Protein AF-A0A3A8HIN9-F1 (afdb_monomer)

Mean predicted aligned error: 5.78 Å

Solvent-accessible surface area (backbone atoms only — not comparable to full-atom values): 6034 Å² total; per-residue (Å²): 115,66,52,61,53,30,44,53,52,14,54,53,29,42,75,70,68,38,18,57,62,12,18,54,28,25,47,60,22,34,70,76,38,74,80,47,34,67,54,30,36,51,22,12,55,19,20,45,74,50,68,40,53,71,60,11,37,54,29,18,48,58,16,16,54,47,25,48,74,73,63,40,45,73,59,15,48,51,30,38,48,58,33,40,76,75,41,76,79,47,59,72,47,56,54,50,45,51,52,48,49,53,64,69,67,49,72,99,75,78,86,76,70,83,86,127

pLDDT: mean 91.55, std 13.86, range [44.75, 98.56]

Sequence (116 aa):
MESRALKDKATEAFGKGRFAKAAELYEDYCQAEPKDHQSRLRMGDAWSKAGQRDRAVSAYQSAAEGFAKEGFLPRAIAASKLILELDPSHQGVQQMLADLYARRGTPATTKAKPKD

Nearest PDB structures (foldseek):
  1na0-assembly1_A  TM=5.776E-01  e=8.411E-07  unidentified
  6v8e-assembly2_F  TM=5.888E-01  e=2.176E-06  synthetic construct
  5hrz-assembly1_A  TM=5.668E-01  e=1.006E-05  synthetic construct
  2kcl-assembly1_A  TM=8.284E-01  e=1.551E-02  Salinibacter ruber DSM 13855
  2kat-assembly1_A  TM=6.813E-01  e=2.174E-01  Bordetella parapertussis

Radius of gyration: 16.55 Å; Cα contacts (8 Å, |Δi|>4): 139; chains: 1; bounding box: 37×40×52 Å

Foldseek 3Di:
DVLVVLQVVLVVCVVVLVLVSSLVSLVVSCVVVVLPLVSLQSSLVSCVSVVNLVSSLVSLCSSLVSCVVVVVLVSSLVSLVSNCVSPVPPPVSVVVNVVSVVVVPDDPPPPPDPDD

Structure (mmCIF, N/CA/C/O backbone):
data_AF-A0A3A8HIN9-F1
#
_entry.id   AF-A0A3A8HIN9-F1
#
loop_
_atom_site.group_PDB
_atom_site.id
_atom_site.type_symbol
_atom_site.label_atom_id
_atom_site.label_alt_id
_atom_site.label_comp_id
_atom_site.label_asym_id
_atom_site.label_entity_id
_atom_site.label_seq_id
_atom_site.pdbx_PDB_ins_code
_atom_site.Cartn_x
_atom_site.Cartn_y
_atom_site.Cartn_z
_atom_site.occupancy
_atom_site.B_iso_or_equiv
_atom_site.auth_seq_id
_atom_site.auth_comp_id
_atom_site.auth_asym_id
_atom_site.auth_atom_id
_atom_site.pdbx_PDB_model_num
ATOM 1 N N . MET A 1 1 ? 0.671 22.437 -3.648 1.00 63.62 1 MET A N 1
ATOM 2 C CA . MET A 1 1 ? 0.573 22.527 -2.168 1.00 63.62 1 MET A CA 1
ATOM 3 C C . MET A 1 1 ? -0.503 21.607 -1.603 1.00 63.62 1 MET A C 1
ATOM 5 O O . MET A 1 1 ? -0.313 21.081 -0.515 1.00 63.62 1 MET A O 1
ATOM 9 N N . GLU A 1 2 ? -1.585 21.363 -2.340 1.00 83.06 2 GLU A N 1
ATOM 10 C CA . GLU A 1 2 ? -2.732 20.580 -1.868 1.00 83.06 2 GLU A CA 1
ATOM 11 C C . GLU A 1 2 ? -2.433 19.085 -1.650 1.00 83.06 2 GLU A C 1
ATOM 13 O O . GLU A 1 2 ? -2.745 18.556 -0.586 1.00 83.06 2 GLU A O 1
ATOM 18 N N . SER A 1 3 ? -1.708 18.433 -2.569 1.00 88.12 3 SER A N 1
ATOM 19 C CA . SER A 1 3 ? -1.310 17.022 -2.424 1.00 88.12 3 SER A CA 1
ATOM 20 C C . SER A 1 3 ? -0.437 16.786 -1.184 1.00 88.12 3 SER A C 1
ATOM 22 O O . SER A 1 3 ? -0.676 15.870 -0.399 1.00 88.12 3 SER A O 1
ATOM 24 N N . ARG A 1 4 ? 0.530 17.669 -0.914 1.00 89.81 4 ARG A N 1
ATOM 25 C CA . ARG A 1 4 ? 1.368 17.572 0.294 1.00 89.81 4 ARG A CA 1
ATOM 26 C C . ARG A 1 4 ? 0.539 17.626 1.583 1.00 89.81 4 ARG A C 1
ATOM 28 O O . ARG A 1 4 ? 0.739 16.793 2.460 1.00 89.81 4 ARG A O 1
ATOM 35 N N . ALA A 1 5 ? -0.438 18.531 1.658 1.00 95.12 5 ALA A N 1
ATOM 36 C CA . ALA A 1 5 ? -1.326 18.629 2.815 1.00 95.12 5 ALA A CA 1
ATOM 37 C C . ALA A 1 5 ? -2.195 17.369 3.004 1.00 95.12 5 ALA A C 1
ATOM 39 O O . ALA A 1 5 ? -2.439 16.968 4.142 1.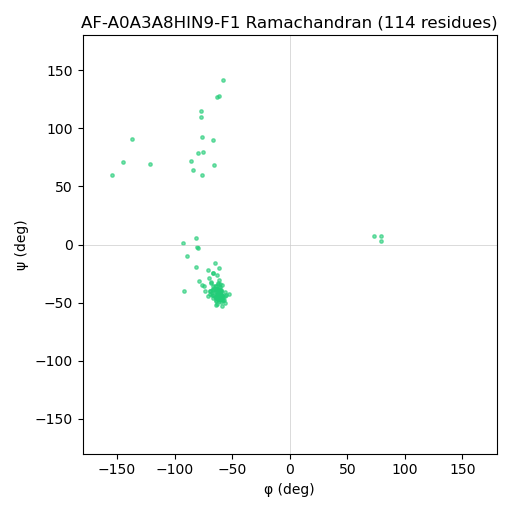00 95.12 5 ALA A O 1
ATOM 40 N N . LEU A 1 6 ? -2.640 16.725 1.916 1.00 95.50 6 LEU A N 1
ATOM 41 C CA . LEU A 1 6 ? -3.362 15.447 1.983 1.00 95.50 6 LEU A CA 1
ATOM 42 C C . LEU A 1 6 ? -2.488 14.342 2.586 1.00 95.50 6 LEU A C 1
ATOM 44 O O . LEU A 1 6 ? -2.922 13.655 3.510 1.00 95.50 6 LEU A O 1
ATOM 48 N N . LYS A 1 7 ? -1.233 14.230 2.139 1.00 95.94 7 LYS A N 1
ATOM 49 C CA . LYS A 1 7 ? -0.270 13.247 2.658 1.00 95.94 7 LYS A CA 1
ATOM 50 C C . LYS A 1 7 ? 0.044 13.449 4.141 1.00 95.94 7 LYS A C 1
ATOM 52 O O . LYS A 1 7 ? 0.096 12.475 4.898 1.00 95.94 7 LYS A O 1
ATOM 57 N N . ASP A 1 8 ? 0.229 14.695 4.568 1.00 96.94 8 ASP A N 1
ATOM 58 C CA . ASP A 1 8 ? 0.497 15.018 5.972 1.00 96.94 8 ASP A CA 1
ATOM 59 C C . ASP A 1 8 ? -0.715 14.663 6.852 1.00 96.94 8 ASP A C 1
ATOM 61 O O . ASP A 1 8 ? -0.569 13.977 7.867 1.00 96.94 8 ASP A O 1
ATOM 65 N N . LYS A 1 9 ? -1.934 15.018 6.416 1.00 97.62 9 LYS A N 1
ATOM 66 C CA . LYS A 1 9 ? -3.181 14.635 7.103 1.00 97.62 9 LYS A CA 1
ATOM 67 C C . LYS A 1 9 ? -3.381 13.119 7.144 1.00 97.62 9 LYS A C 1
ATOM 69 O O . LYS A 1 9 ? -3.823 12.604 8.170 1.00 97.62 9 LYS A O 1
ATOM 74 N N . ALA A 1 10 ? -3.057 12.406 6.064 1.00 97.56 10 ALA A N 1
ATOM 75 C CA . ALA A 1 10 ? -3.144 10.948 6.008 1.00 97.56 10 ALA A CA 1
ATOM 76 C C . ALA A 1 10 ? -2.217 10.307 7.048 1.00 97.56 10 ALA A C 1
ATOM 78 O O . ALA A 1 10 ? -2.638 9.456 7.832 1.00 97.56 10 ALA A O 1
ATOM 79 N N . THR A 1 11 ? -0.974 10.789 7.114 1.00 97.50 11 THR A N 1
ATOM 80 C CA . THR A 1 11 ? 0.039 10.317 8.065 1.00 97.50 11 THR A CA 1
ATOM 81 C C . THR A 1 11 ? -0.382 10.602 9.510 1.00 97.50 11 THR A C 1
ATOM 83 O O . THR A 1 11 ? -0.284 9.730 10.373 1.00 97.50 11 THR A O 1
ATOM 86 N N . GLU A 1 12 ? -0.928 11.791 9.777 1.00 98.19 12 GLU A N 1
ATOM 87 C CA . GLU A 1 12 ? -1.454 12.144 11.098 1.00 98.19 12 GLU A CA 1
ATOM 88 C C . GLU A 1 12 ? -2.652 11.265 11.495 1.00 98.19 12 GLU A C 1
ATOM 90 O O . GLU A 1 12 ? -2.724 10.758 12.618 1.00 98.19 12 GLU A O 1
ATOM 95 N N . ALA A 1 13 ? -3.603 11.057 10.580 1.00 98.06 13 ALA A N 1
ATOM 96 C CA . ALA A 1 13 ? -4.753 10.191 10.811 1.00 98.06 13 ALA A CA 1
ATOM 97 C C . ALA A 1 13 ? -4.319 8.751 11.112 1.00 98.06 13 ALA A C 1
ATOM 99 O O . ALA A 1 13 ? -4.864 8.142 12.035 1.00 98.06 13 ALA A O 1
ATOM 100 N N . PHE A 1 14 ? -3.306 8.247 10.402 1.00 98.06 14 PHE A N 1
ATOM 101 C CA . PHE A 1 14 ? -2.730 6.927 10.636 1.00 98.06 14 PHE A CA 1
ATOM 102 C C . PHE A 1 14 ? -2.117 6.821 12.037 1.00 98.06 14 PHE A C 1
ATOM 104 O O . PHE A 1 14 ? -2.418 5.877 12.765 1.00 98.06 14 PHE A O 1
ATOM 111 N N . GLY A 1 15 ? -1.320 7.814 12.449 1.00 98.00 15 GLY A N 1
ATOM 112 C CA . GLY A 1 15 ? -0.727 7.869 13.791 1.00 98.00 15 GLY A CA 1
ATOM 113 C C . GLY A 1 15 ? -1.767 7.941 14.916 1.00 98.00 15 GLY A C 1
ATOM 114 O O . GLY A 1 15 ? -1.554 7.388 15.990 1.00 98.00 15 GLY A O 1
ATOM 115 N N . LYS A 1 16 ? -2.930 8.549 14.650 1.00 97.94 16 LYS A N 1
ATOM 116 C CA . LYS A 1 16 ? -4.083 8.601 15.568 1.00 97.94 16 LYS A CA 1
ATOM 117 C C . LYS A 1 16 ? -4.955 7.333 15.539 1.00 97.94 16 LYS A C 1
AT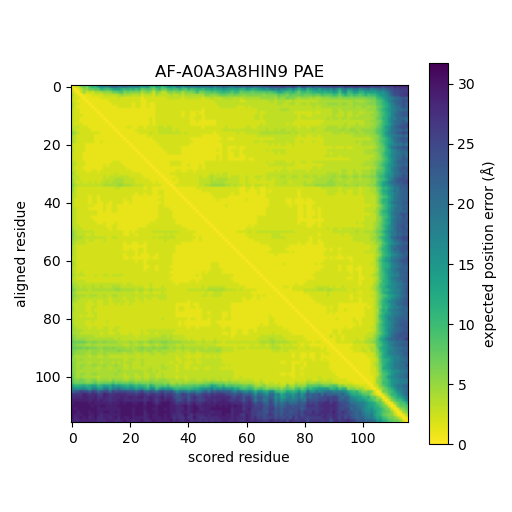OM 119 O O . LYS A 1 16 ? -6.025 7.329 16.138 1.00 97.94 16 LYS A O 1
ATOM 124 N N . GLY A 1 17 ? -4.558 6.287 14.810 1.00 97.75 17 GLY A N 1
ATOM 125 C CA . GLY A 1 17 ? -5.322 5.040 14.680 1.00 97.75 17 GLY A CA 1
ATOM 126 C C . GLY A 1 17 ? -6.579 5.144 13.806 1.00 97.75 17 GLY A C 1
ATOM 127 O O . GLY A 1 17 ? -7.356 4.196 13.714 1.00 97.75 17 GLY A O 1
ATOM 128 N N . ARG A 1 18 ? -6.798 6.278 13.128 1.00 98.25 18 ARG A N 1
ATOM 129 C CA . ARG A 1 18 ? -7.950 6.505 12.238 1.00 98.25 18 ARG A CA 1
ATOM 130 C C . ARG A 1 18 ? -7.655 5.932 10.853 1.00 98.25 18 ARG A C 1
ATOM 132 O O . ARG A 1 18 ? -7.549 6.670 9.876 1.00 98.25 18 ARG A O 1
ATOM 139 N N . PHE A 1 19 ? -7.488 4.614 10.780 1.00 98.19 19 PHE A N 1
ATOM 140 C CA . PHE A 1 19 ? -6.933 3.934 9.608 1.00 98.19 19 PHE A CA 1
ATOM 141 C C . PHE A 1 19 ? -7.780 4.078 8.343 1.00 98.19 19 PHE A C 1
ATOM 143 O O . PHE A 1 19 ? -7.232 4.412 7.298 1.00 98.19 19 PHE A O 1
ATOM 150 N N . ALA A 1 20 ? -9.106 3.927 8.436 1.00 97.50 20 ALA A N 1
ATOM 151 C CA . ALA A 1 20 ? -9.987 4.135 7.284 1.00 97.50 20 ALA A CA 1
ATOM 152 C C . ALA A 1 20 ? -9.842 5.560 6.728 1.00 97.50 20 ALA A C 1
ATOM 154 O O . ALA A 1 20 ? -9.648 5.743 5.531 1.00 97.50 20 ALA A O 1
ATOM 155 N N . LYS A 1 21 ? -9.816 6.567 7.615 1.00 98.00 21 LYS A N 1
ATOM 156 C CA . LYS A 1 21 ? -9.655 7.962 7.199 1.00 98.00 21 LYS A CA 1
ATOM 157 C C . LYS A 1 21 ? -8.278 8.244 6.599 1.00 98.00 21 LYS A C 1
ATOM 159 O O . LYS A 1 21 ? -8.165 9.009 5.647 1.00 98.00 21 LYS A O 1
ATOM 164 N N . ALA A 1 22 ? -7.231 7.647 7.163 1.00 98.44 22 ALA A N 1
ATOM 165 C CA . ALA A 1 22 ? -5.883 7.747 6.618 1.00 98.44 22 ALA A CA 1
ATOM 166 C C . ALA A 1 22 ? -5.811 7.175 5.199 1.00 98.44 22 ALA A C 1
ATOM 168 O O . ALA A 1 22 ? -5.183 7.775 4.333 1.00 98.44 22 ALA A O 1
ATOM 169 N N . ALA A 1 23 ? -6.479 6.047 4.960 1.00 97.81 23 ALA A N 1
ATOM 170 C CA . ALA A 1 23 ? -6.495 5.400 3.662 1.00 97.81 23 ALA A CA 1
ATOM 171 C C . ALA A 1 23 ? -7.226 6.238 2.601 1.00 97.81 23 ALA A C 1
ATOM 173 O O . ALA A 1 23 ? -6.678 6.418 1.520 1.00 97.81 23 ALA A O 1
ATOM 174 N N . GLU A 1 24 ? -8.380 6.830 2.930 1.00 97.75 24 GLU A N 1
ATOM 175 C CA . GLU A 1 24 ? -9.079 7.781 2.043 1.00 97.75 24 GLU A CA 1
ATOM 176 C C . GLU A 1 24 ? -8.192 8.982 1.678 1.00 97.75 24 GLU A C 1
ATOM 178 O O . GLU A 1 24 ? -8.066 9.344 0.516 1.00 97.75 24 GLU A O 1
ATOM 183 N N . LEU A 1 25 ? -7.503 9.572 2.661 1.00 98.06 25 LEU A N 1
ATOM 184 C CA . LEU A 1 25 ? -6.616 10.712 2.407 1.00 98.06 25 LEU A CA 1
ATOM 185 C C . LEU A 1 25 ? -5.396 10.327 1.557 1.00 98.06 25 LEU A C 1
ATOM 187 O O . LEU A 1 25 ? -4.932 11.127 0.742 1.00 98.06 25 LEU A O 1
ATOM 191 N N . TYR A 1 26 ? -4.859 9.116 1.742 1.00 98.19 26 TYR A N 1
ATOM 192 C CA . TYR A 1 26 ? -3.821 8.593 0.858 1.00 98.19 26 TYR A CA 1
ATOM 193 C C . TYR A 1 26 ? -4.352 8.303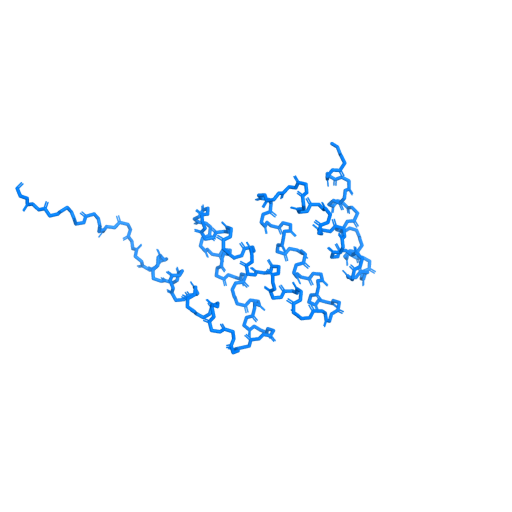 -0.547 1.00 98.19 26 TYR A C 1
ATOM 195 O O . TYR A 1 26 ? -3.594 8.468 -1.498 1.00 98.19 26 TYR A O 1
ATOM 203 N N . GLU A 1 27 ? -5.611 7.894 -0.694 1.00 96.56 27 GLU A N 1
ATOM 204 C CA . GLU A 1 27 ? -6.252 7.676 -1.992 1.00 96.56 27 GLU A CA 1
ATOM 205 C C . GLU A 1 27 ? -6.359 8.989 -2.771 1.00 96.56 27 GLU A C 1
ATOM 207 O O . GLU A 1 27 ? -5.814 9.072 -3.873 1.00 96.56 27 GLU A O 1
ATOM 212 N N . ASP A 1 28 ? -6.915 10.037 -2.155 1.00 96.25 28 ASP A N 1
ATOM 213 C CA . ASP A 1 28 ? -6.983 11.388 -2.734 1.00 96.25 28 ASP A CA 1
ATOM 214 C C . ASP A 1 28 ? -5.583 11.896 -3.123 1.00 96.25 28 ASP A C 1
ATOM 216 O O . ASP A 1 28 ? -5.358 12.426 -4.214 1.00 96.25 28 ASP A O 1
ATOM 220 N N . TYR A 1 29 ? -4.595 11.681 -2.247 1.00 96.62 29 TYR A N 1
ATOM 221 C CA . TYR A 1 29 ? -3.204 12.018 -2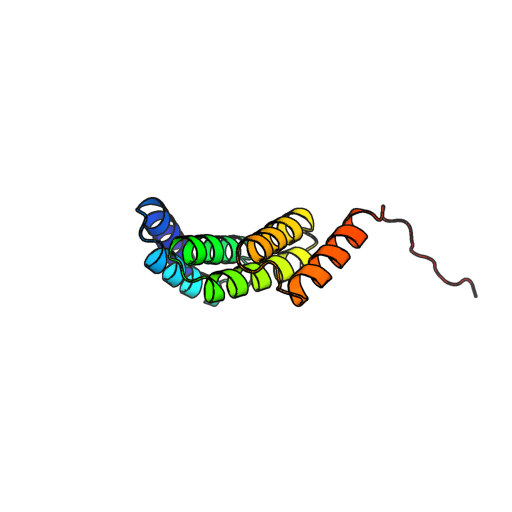.536 1.00 96.62 29 TYR A CA 1
ATOM 222 C C . TYR A 1 29 ? -2.650 11.248 -3.744 1.00 96.62 29 TYR A C 1
ATOM 224 O O . TYR A 1 29 ? -2.016 11.839 -4.616 1.00 96.62 29 TYR A O 1
ATOM 232 N N . CYS A 1 30 ? -2.874 9.934 -3.806 1.00 95.44 30 CYS A N 1
ATOM 233 C CA . CYS A 1 30 ? -2.355 9.075 -4.870 1.00 95.44 30 CYS A CA 1
ATOM 234 C C . CYS A 1 30 ? -3.048 9.309 -6.218 1.00 95.44 30 CYS A C 1
ATOM 236 O O . CYS A 1 30 ? -2.464 8.965 -7.247 1.00 95.44 30 CYS A O 1
ATOM 238 N N . GLN A 1 31 ? -4.260 9.873 -6.230 1.00 94.12 31 GLN A N 1
ATOM 239 C CA . GLN A 1 31 ? -4.905 10.357 -7.453 1.00 94.12 31 GLN A CA 1
ATOM 240 C C . GLN A 1 31 ? -4.160 11.571 -8.024 1.00 94.12 31 GLN A C 1
ATOM 242 O O . GLN A 1 31 ? -3.934 11.636 -9.231 1.00 94.12 31 GLN A O 1
ATOM 247 N N . ALA A 1 32 ? -3.723 12.497 -7.163 1.00 94.69 32 ALA A N 1
ATOM 248 C CA . ALA A 1 32 ? -2.927 13.655 -7.572 1.00 94.69 32 ALA A CA 1
ATOM 249 C C . ALA A 1 32 ? -1.467 13.291 -7.909 1.00 94.69 32 ALA A C 1
ATOM 251 O O . ALA A 1 32 ? -0.885 13.855 -8.833 1.00 94.69 32 ALA A O 1
ATOM 252 N N . GLU A 1 33 ? -0.878 12.334 -7.187 1.00 94.12 33 GLU A N 1
ATOM 253 C CA . GLU A 1 33 ? 0.528 11.926 -7.316 1.00 94.12 33 GLU A CA 1
ATOM 254 C C . GLU A 1 33 ? 0.648 10.428 -7.677 1.00 94.12 33 GLU A C 1
ATOM 256 O O . GLU A 1 33 ? 1.126 9.616 -6.877 1.00 94.12 33 GLU A O 1
ATOM 261 N N . PRO A 1 34 ? 0.256 10.007 -8.897 1.00 93.44 34 PRO A N 1
ATOM 262 C CA . PRO A 1 34 ? 0.150 8.588 -9.257 1.00 93.44 34 PRO A CA 1
ATOM 263 C C . PRO A 1 34 ? 1.486 7.826 -9.262 1.00 93.44 34 PRO A C 1
ATOM 265 O O . PRO A 1 34 ? 1.484 6.588 -9.239 1.00 93.44 34 PRO A O 1
ATOM 268 N N . LYS A 1 35 ? 2.615 8.545 -9.279 1.00 94.12 35 LYS A N 1
ATOM 269 C CA . LYS A 1 35 ? 3.976 7.990 -9.231 1.00 94.12 35 LYS A CA 1
ATOM 270 C C . LYS A 1 35 ? 4.520 7.813 -7.808 1.00 94.12 35 LYS A C 1
ATOM 272 O O . LYS A 1 35 ? 5.545 7.164 -7.644 1.00 94.12 35 LYS A O 1
ATOM 277 N N . ASP A 1 36 ? 3.855 8.325 -6.766 1.00 96.38 36 ASP A N 1
ATOM 278 C CA . ASP A 1 36 ? 4.289 8.069 -5.385 1.00 96.38 36 ASP A CA 1
ATOM 279 C C . ASP A 1 36 ? 3.822 6.680 -4.912 1.00 96.38 36 ASP A C 1
ATOM 281 O O . ASP A 1 36 ? 2.853 6.506 -4.167 1.00 96.38 36 ASP A O 1
ATOM 285 N N . HIS A 1 37 ? 4.556 5.657 -5.345 1.00 97.56 37 HIS A N 1
ATOM 286 C CA . HIS A 1 37 ? 4.319 4.266 -4.965 1.00 97.56 37 HIS A CA 1
ATOM 287 C C . HIS A 1 37 ? 4.498 4.022 -3.460 1.00 97.56 37 HIS A C 1
ATOM 289 O O . HIS A 1 37 ? 3.881 3.112 -2.908 1.00 97.56 37 HIS A O 1
ATOM 295 N N . GLN A 1 38 ? 5.312 4.832 -2.771 1.00 97.31 38 GLN A N 1
ATOM 296 C CA . GLN A 1 38 ? 5.495 4.722 -1.320 1.00 97.31 38 GLN A CA 1
ATOM 297 C C . GLN A 1 38 ? 4.237 5.152 -0.571 1.00 97.31 38 GLN A C 1
ATOM 299 O O . GLN A 1 38 ? 3.821 4.466 0.359 1.00 97.31 38 GLN A O 1
ATOM 304 N N . SER A 1 39 ? 3.588 6.234 -0.992 1.00 97.56 39 SER A N 1
ATOM 305 C CA . SER A 1 39 ? 2.306 6.629 -0.399 1.00 97.56 39 SER A CA 1
ATOM 306 C C . SER A 1 39 ? 1.186 5.649 -0.744 1.00 97.56 39 SER A C 1
ATOM 308 O O . SER A 1 39 ? 0.349 5.368 0.110 1.00 97.56 39 SER A O 1
ATOM 310 N N . ARG A 1 40 ? 1.218 5.028 -1.931 1.00 98.00 40 ARG A N 1
ATOM 311 C CA . ARG A 1 40 ? 0.287 3.938 -2.266 1.00 98.00 40 ARG A CA 1
ATOM 312 C C . ARG A 1 40 ? 0.497 2.694 -1.392 1.00 98.00 40 ARG A C 1
ATOM 314 O O . ARG A 1 40 ? -0.474 2.063 -0.989 1.00 98.00 40 ARG A O 1
ATOM 321 N N . LEU A 1 41 ? 1.741 2.375 -1.030 1.00 98.31 41 LEU A N 1
ATOM 322 C CA . LEU A 1 41 ? 2.042 1.327 -0.047 1.00 98.31 41 LEU A CA 1
ATOM 323 C C . LEU A 1 41 ? 1.443 1.674 1.328 1.00 98.31 41 LEU A C 1
ATOM 325 O O . LEU A 1 41 ? 0.770 0.842 1.928 1.00 98.31 41 LEU A O 1
ATOM 329 N N . ARG A 1 42 ? 1.598 2.926 1.787 1.00 98.19 42 ARG A N 1
ATOM 330 C CA . ARG A 1 42 ? 0.985 3.414 3.040 1.00 98.19 42 ARG A CA 1
ATOM 331 C C . ARG A 1 42 ? -0.545 3.383 3.014 1.00 98.19 42 ARG A C 1
ATOM 333 O O . ARG A 1 42 ? -1.161 3.118 4.043 1.00 98.19 42 ARG A O 1
ATOM 340 N N . MET A 1 43 ? -1.158 3.614 1.853 1.00 98.44 43 MET A N 1
ATOM 341 C CA . MET A 1 43 ? -2.599 3.435 1.655 1.00 98.44 43 MET A CA 1
ATOM 342 C C . MET A 1 43 ? -3.018 1.986 1.925 1.00 98.44 43 MET A C 1
ATOM 344 O O . MET A 1 43 ? -4.001 1.753 2.624 1.00 98.44 43 MET A O 1
ATOM 348 N N . GLY A 1 44 ? -2.250 1.015 1.422 1.00 98.25 44 GLY A N 1
ATOM 349 C CA . GLY A 1 44 ? -2.474 -0.401 1.703 1.00 98.25 44 GLY A CA 1
ATOM 350 C C . GLY A 1 44 ? -2.307 -0.745 3.186 1.00 98.25 44 GLY A C 1
ATOM 351 O O . GLY A 1 44 ? -3.177 -1.414 3.743 1.00 98.25 44 GLY A O 1
ATOM 352 N N . ASP A 1 45 ? -1.273 -0.207 3.852 1.00 98.38 45 ASP A N 1
ATOM 353 C CA . ASP A 1 45 ? -1.077 -0.368 5.306 1.00 98.38 45 ASP A CA 1
ATOM 354 C C . ASP A 1 45 ? -2.309 0.129 6.076 1.00 98.38 45 ASP A C 1
ATOM 356 O O . ASP A 1 45 ? -2.786 -0.515 7.016 1.00 98.38 45 ASP A O 1
ATOM 360 N N . ALA A 1 46 ? -2.836 1.288 5.672 1.00 98.50 46 ALA A N 1
ATOM 361 C CA . ALA A 1 46 ? -4.002 1.907 6.281 1.00 98.50 46 ALA A CA 1
ATOM 362 C C . ALA A 1 46 ? -5.273 1.078 6.043 1.00 98.50 46 ALA A C 1
ATOM 364 O O . ALA A 1 46 ? -5.997 0.797 6.998 1.00 98.50 46 ALA A O 1
ATOM 365 N N . TRP A 1 47 ? -5.521 0.608 4.817 1.00 98.56 47 TRP A N 1
ATOM 366 C CA . TRP A 1 47 ? -6.666 -0.262 4.533 1.00 98.56 47 TRP A CA 1
ATOM 367 C C . TRP A 1 47 ? -6.587 -1.602 5.265 1.00 98.56 47 TRP A C 1
ATOM 369 O O . TRP A 1 47 ? -7.592 -2.053 5.817 1.00 98.56 47 TRP A O 1
ATOM 379 N N . SER A 1 48 ? -5.395 -2.195 5.350 1.00 98.31 48 SER A N 1
ATOM 380 C CA . SER A 1 48 ? -5.154 -3.439 6.086 1.00 98.31 48 SER A CA 1
ATOM 381 C C . SER A 1 48 ? -5.505 -3.275 7.567 1.00 98.31 48 SER A C 1
ATOM 383 O O . SER A 1 48 ? -6.308 -4.035 8.111 1.00 98.31 48 SER A O 1
ATOM 385 N N . LYS A 1 49 ? -5.003 -2.209 8.206 1.00 98.00 49 LYS A N 1
ATOM 386 C CA . LYS A 1 49 ? -5.322 -1.889 9.607 1.00 98.00 49 LYS A CA 1
ATOM 387 C C . LYS A 1 49 ? -6.781 -1.492 9.832 1.00 98.00 49 LYS A C 1
ATOM 389 O O . LYS A 1 49 ? -7.283 -1.655 10.939 1.00 98.00 49 LYS A O 1
ATOM 394 N N . ALA A 1 50 ? -7.466 -0.996 8.804 1.00 97.69 50 ALA A N 1
ATOM 395 C CA . ALA A 1 50 ? -8.903 -0.735 8.831 1.00 97.69 50 ALA A CA 1
ATOM 396 C C . ALA A 1 50 ? -9.761 -2.001 8.617 1.00 97.69 50 ALA A C 1
ATOM 398 O O . ALA A 1 50 ? -10.985 -1.904 8.636 1.00 97.69 50 ALA A O 1
ATOM 399 N N . GLY A 1 51 ? -9.151 -3.169 8.380 1.00 97.38 51 GLY A N 1
ATOM 400 C CA . GLY A 1 51 ? -9.850 -4.428 8.100 1.00 97.38 51 GLY A CA 1
ATOM 401 C C . GLY A 1 51 ? -10.363 -4.569 6.661 1.00 97.38 51 GLY A C 1
ATOM 402 O O . GLY A 1 51 ? -10.973 -5.584 6.329 1.00 97.38 51 GLY A O 1
ATOM 403 N N . GLN A 1 52 ? -10.087 -3.593 5.792 1.00 97.75 52 GLN A N 1
ATOM 404 C CA . GLN A 1 52 ? -10.516 -3.558 4.391 1.00 97.75 52 GLN A CA 1
ATOM 405 C C . GLN A 1 52 ? -9.515 -4.319 3.510 1.00 97.75 52 GLN A C 1
ATOM 407 O O . GLN A 1 52 ? -8.728 -3.721 2.771 1.00 97.75 52 GLN A O 1
ATOM 412 N N . ARG A 1 53 ? -9.519 -5.653 3.621 1.00 96.50 53 ARG A N 1
ATOM 413 C CA . ARG A 1 53 ? -8.516 -6.532 2.990 1.00 96.50 53 ARG A CA 1
ATOM 414 C C . ARG A 1 53 ? -8.440 -6.368 1.472 1.00 96.50 53 ARG A C 1
ATOM 416 O O . ARG A 1 53 ? -7.347 -6.149 0.962 1.00 96.50 53 ARG A O 1
ATOM 423 N N . ASP A 1 54 ? -9.572 -6.369 0.773 1.00 96.69 54 ASP A N 1
ATOM 424 C CA . ASP A 1 54 ? -9.598 -6.290 -0.699 1.00 96.69 54 ASP A CA 1
ATOM 425 C C . ASP A 1 54 ? -9.002 -4.973 -1.224 1.00 96.69 54 ASP A C 1
ATOM 427 O O . ASP A 1 54 ? -8.251 -4.939 -2.206 1.00 96.69 54 ASP A O 1
ATOM 431 N N . ARG A 1 55 ? -9.275 -3.868 -0.516 1.00 97.75 55 ARG A N 1
ATOM 432 C CA . ARG A 1 55 ? -8.701 -2.551 -0.831 1.00 97.75 55 ARG A CA 1
ATOM 433 C C . ARG A 1 55 ? -7.203 -2.509 -0.548 1.00 97.75 55 ARG A C 1
ATOM 435 O O . ARG A 1 55 ? -6.450 -1.937 -1.335 1.00 97.75 55 ARG A O 1
ATOM 442 N N . ALA A 1 56 ? -6.761 -3.129 0.547 1.00 98.38 56 ALA A N 1
ATOM 443 C CA . ALA A 1 56 ? -5.345 -3.225 0.883 1.00 98.38 56 ALA A CA 1
ATOM 444 C C . ALA A 1 56 ? -4.567 -4.028 -0.168 1.00 98.38 56 ALA A C 1
ATOM 446 O O . ALA A 1 56 ? -3.534 -3.560 -0.642 1.00 98.38 56 ALA A O 1
ATOM 447 N N . VAL A 1 57 ? -5.100 -5.181 -0.586 1.00 98.19 57 VAL A N 1
ATOM 448 C CA . VAL A 1 57 ? -4.530 -6.021 -1.650 1.00 98.19 57 VAL A CA 1
ATOM 449 C C . VAL A 1 57 ? -4.368 -5.220 -2.942 1.00 98.19 57 VAL A C 1
ATOM 451 O O . VAL A 1 57 ? -3.266 -5.150 -3.484 1.00 98.19 57 VAL A O 1
ATOM 454 N N . SER A 1 58 ? -5.423 -4.527 -3.376 1.00 97.50 58 SER A N 1
ATOM 455 C CA . SER A 1 58 ? -5.397 -3.706 -4.595 1.00 97.50 58 SER A CA 1
ATOM 456 C C . SER A 1 58 ? -4.339 -2.590 -4.526 1.00 97.50 58 SER A C 1
ATOM 458 O O . SER A 1 58 ? -3.585 -2.361 -5.478 1.00 97.50 58 SER A O 1
ATOM 460 N N . ALA A 1 59 ? -4.242 -1.913 -3.376 1.00 97.94 59 ALA A N 1
ATOM 461 C CA . ALA A 1 59 ? -3.265 -0.854 -3.133 1.00 97.94 59 ALA A CA 1
ATOM 462 C C . ALA A 1 59 ? -1.823 -1.378 -3.170 1.00 97.94 59 ALA A C 1
ATOM 464 O O . ALA A 1 59 ? -0.964 -0.809 -3.853 1.00 97.94 59 ALA A O 1
ATOM 465 N N . TYR A 1 60 ? -1.560 -2.479 -2.464 1.00 98.56 60 TYR A N 1
ATOM 466 C CA . TYR A 1 60 ? -0.251 -3.119 -2.441 1.00 98.56 60 TYR A CA 1
ATOM 467 C C . TYR A 1 60 ? 0.156 -3.640 -3.811 1.00 98.56 60 TYR A C 1
ATOM 469 O O . TYR A 1 60 ? 1.322 -3.495 -4.169 1.00 98.56 60 TYR A O 1
ATOM 477 N N . GLN A 1 61 ? -0.779 -4.191 -4.590 1.00 97.88 61 GLN A N 1
ATOM 478 C CA . GLN A 1 61 ? -0.486 -4.724 -5.920 1.00 97.88 61 GLN A CA 1
ATOM 479 C C . GLN A 1 61 ? -0.008 -3.597 -6.832 1.00 97.88 61 GLN A C 1
ATOM 481 O O . GLN A 1 61 ? 1.098 -3.650 -7.367 1.00 97.88 61 GLN A O 1
ATOM 486 N N . SER A 1 62 ? -0.772 -2.507 -6.875 1.00 97.62 62 SER A N 1
ATOM 487 C CA . SER A 1 62 ? -0.413 -1.315 -7.642 1.00 97.62 62 SER A CA 1
ATOM 488 C C . SER A 1 62 ? 0.915 -0.687 -7.186 1.00 97.62 62 SER 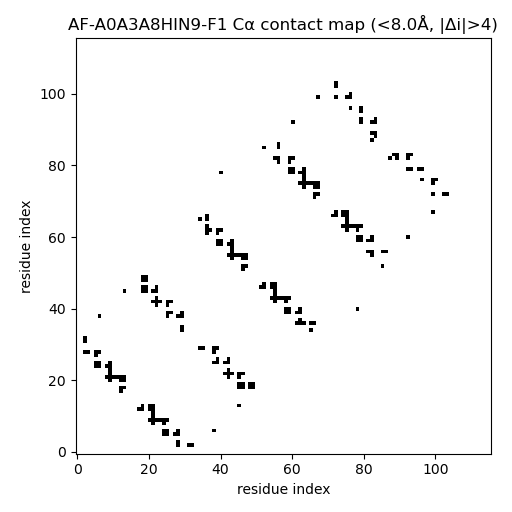A C 1
ATOM 490 O O . SER A 1 62 ? 1.655 -0.125 -7.998 1.00 97.62 62 SER A O 1
ATOM 492 N N . ALA A 1 63 ? 1.238 -0.740 -5.888 1.00 98.25 63 ALA A N 1
ATOM 493 C CA . ALA A 1 63 ? 2.527 -0.280 -5.370 1.00 98.25 63 ALA A CA 1
ATOM 494 C C . ALA A 1 63 ? 3.675 -1.222 -5.775 1.00 98.25 63 ALA A C 1
ATOM 496 O O . ALA A 1 63 ? 4.723 -0.750 -6.219 1.00 98.25 63 ALA A O 1
ATOM 497 N N . ALA A 1 64 ? 3.475 -2.539 -5.670 1.00 97.81 64 ALA A N 1
ATOM 498 C CA . ALA A 1 64 ? 4.444 -3.561 -6.053 1.00 97.81 64 ALA A CA 1
ATOM 499 C C . ALA A 1 64 ? 4.807 -3.459 -7.540 1.00 97.81 64 ALA A C 1
ATOM 501 O O . ALA A 1 64 ? 5.992 -3.419 -7.875 1.00 97.81 64 ALA A O 1
ATOM 502 N N . GLU A 1 65 ? 3.807 -3.324 -8.414 1.00 97.12 65 GLU A N 1
ATOM 503 C CA . GLU A 1 65 ? 4.000 -3.118 -9.853 1.00 97.12 65 GLU A CA 1
ATOM 504 C C . GLU A 1 65 ? 4.786 -1.840 -10.149 1.00 97.12 65 GLU A C 1
ATOM 506 O O . GLU A 1 65 ? 5.694 -1.850 -10.980 1.00 97.12 65 GLU A O 1
ATOM 511 N N . GLY A 1 66 ? 4.462 -0.746 -9.456 1.00 97.62 66 GLY A N 1
ATOM 512 C CA . GLY A 1 66 ? 5.181 0.520 -9.571 1.00 97.62 66 GLY A CA 1
ATOM 513 C C . GLY A 1 66 ? 6.660 0.380 -9.213 1.00 97.62 66 GLY A C 1
ATOM 514 O O . GLY A 1 66 ? 7.536 0.675 -10.026 1.00 97.62 66 GLY A O 1
ATOM 515 N N . PHE A 1 67 ? 6.958 -0.182 -8.038 1.00 97.94 67 PHE A N 1
ATOM 516 C CA . PHE A 1 67 ? 8.339 -0.446 -7.626 1.00 97.94 67 PHE A CA 1
ATOM 517 C C . PHE A 1 67 ? 9.073 -1.383 -8.586 1.00 97.94 67 PHE A C 1
ATOM 519 O O . PHE A 1 67 ? 10.252 -1.171 -8.861 1.00 97.94 67 PHE A O 1
ATOM 52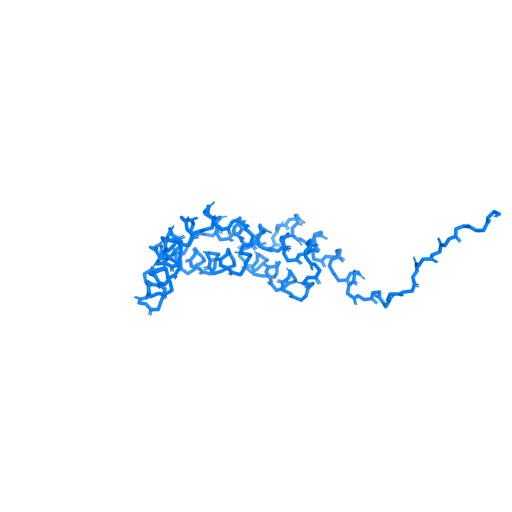6 N N . ALA A 1 68 ? 8.397 -2.409 -9.107 1.00 96.12 68 ALA A N 1
ATOM 527 C CA . ALA A 1 68 ? 8.979 -3.352 -10.054 1.00 96.12 68 ALA A CA 1
ATOM 528 C C . ALA A 1 68 ? 9.363 -2.674 -11.377 1.00 96.12 68 ALA A C 1
ATOM 530 O O . ALA A 1 68 ? 10.428 -2.976 -11.929 1.00 96.12 68 ALA A O 1
ATOM 531 N N . LYS A 1 69 ? 8.513 -1.761 -11.868 1.00 95.69 69 LYS A N 1
ATOM 532 C CA . LYS A 1 69 ? 8.748 -0.958 -13.079 1.00 95.69 69 LYS A CA 1
ATOM 533 C C . LYS A 1 69 ? 9.909 0.017 -12.897 1.00 95.69 69 LYS A C 1
ATOM 535 O O . LYS A 1 69 ? 10.716 0.166 -13.806 1.00 95.69 69 LYS A O 1
ATOM 540 N N . GLU A 1 70 ? 10.038 0.615 -11.717 1.00 95.44 70 GLU A N 1
ATOM 541 C CA . GLU A 1 70 ? 11.140 1.529 -11.383 1.00 95.44 70 GLU A CA 1
ATOM 542 C C . GLU A 1 70 ? 12.443 0.807 -10.983 1.00 95.44 70 GLU A C 1
ATOM 544 O O . GLU A 1 70 ? 13.457 1.447 -10.715 1.00 95.44 70 GLU A O 1
ATOM 549 N N . GLY A 1 71 ? 12.447 -0.530 -10.939 1.00 94.50 71 GLY A N 1
ATOM 550 C CA . GLY A 1 71 ? 13.626 -1.325 -10.581 1.00 94.50 71 GLY A CA 1
ATOM 551 C C . GLY A 1 71 ? 13.899 -1.412 -9.076 1.00 94.50 71 GLY A C 1
ATOM 552 O O . GLY A 1 71 ? 14.892 -2.011 -8.661 1.00 94.50 71 GLY A O 1
ATOM 553 N N . PHE A 1 72 ? 13.001 -0.903 -8.231 1.00 95.88 72 PHE A N 1
ATOM 554 C CA . PHE A 1 72 ? 13.054 -1.046 -6.775 1.00 95.88 72 PHE A CA 1
ATOM 555 C C . PHE A 1 72 ? 12.612 -2.450 -6.327 1.00 95.88 72 PHE A C 1
ATOM 557 O O . PHE A 1 72 ? 11.671 -2.609 -5.543 1.00 95.88 72 PHE A O 1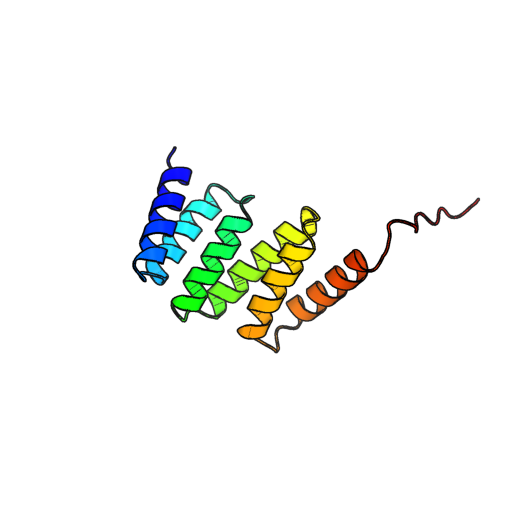
ATOM 564 N N . LEU A 1 73 ? 13.315 -3.487 -6.796 1.00 95.00 73 LEU A N 1
ATOM 565 C CA . LEU A 1 73 ? 12.953 -4.895 -6.580 1.00 95.00 73 LEU A CA 1
ATOM 566 C C . LEU A 1 73 ? 12.728 -5.260 -5.100 1.00 95.00 73 LEU A C 1
ATOM 568 O O . LEU A 1 73 ? 11.730 -5.921 -4.816 1.00 95.00 73 LEU A O 1
ATOM 572 N N . PRO A 1 74 ? 13.553 -4.817 -4.124 1.00 96.12 74 PRO A N 1
ATOM 573 C CA . PRO A 1 74 ? 13.306 -5.137 -2.716 1.00 96.12 74 PRO A CA 1
ATOM 574 C C . PRO A 1 74 ? 11.963 -4.608 -2.196 1.00 96.12 74 PRO A C 1
ATOM 576 O O . PRO A 1 74 ? 11.294 -5.286 -1.419 1.00 96.12 74 PRO A O 1
ATOM 579 N N . ARG A 1 75 ? 11.544 -3.419 -2.650 1.00 96.50 75 ARG A N 1
ATOM 580 C CA . ARG A 1 75 ? 10.264 -2.806 -2.264 1.00 96.50 75 ARG A CA 1
ATOM 581 C C . ARG A 1 75 ? 9.086 -3.510 -2.931 1.00 96.50 75 ARG A C 1
ATOM 583 O O . ARG A 1 75 ? 8.088 -3.761 -2.265 1.00 96.50 75 ARG A O 1
ATOM 590 N N . ALA A 1 76 ? 9.233 -3.891 -4.200 1.00 97.81 76 ALA A N 1
ATOM 591 C CA . ALA A 1 76 ? 8.234 -4.686 -4.909 1.00 97.81 76 ALA A CA 1
ATOM 592 C C . ALA A 1 76 ? 8.005 -6.051 -4.234 1.00 97.81 76 ALA A C 1
ATOM 594 O O . ALA A 1 76 ? 6.865 -6.454 -4.012 1.00 97.81 76 ALA A O 1
ATOM 595 N N . ILE A 1 77 ? 9.090 -6.724 -3.831 1.00 97.38 77 ILE A N 1
ATOM 596 C CA . ILE A 1 77 ? 9.048 -7.999 -3.099 1.00 97.38 77 ILE A CA 1
ATOM 597 C C . ILE A 1 77 ? 8.348 -7.828 -1.747 1.00 97.38 77 ILE A C 1
ATOM 599 O O . ILE A 1 77 ? 7.510 -8.650 -1.388 1.00 97.38 77 ILE A O 1
ATOM 603 N N . ALA A 1 78 ? 8.678 -6.776 -0.993 1.00 97.69 78 ALA A N 1
ATOM 604 C CA . ALA A 1 78 ? 8.048 -6.514 0.299 1.00 97.69 78 ALA A CA 1
ATOM 605 C C . ALA A 1 78 ? 6.534 -6.280 0.156 1.00 97.69 78 ALA A C 1
ATOM 607 O O . ALA A 1 78 ? 5.755 -6.939 0.836 1.00 97.69 78 ALA A O 1
ATOM 608 N N . ALA A 1 79 ? 6.118 -5.421 -0.780 1.00 98.12 79 ALA A N 1
ATOM 609 C CA . ALA A 1 79 ? 4.703 -5.169 -1.059 1.00 98.12 79 ALA A CA 1
ATOM 610 C C . ALA A 1 79 ? 3.960 -6.442 -1.506 1.00 98.12 79 ALA A C 1
ATOM 612 O O . ALA A 1 79 ? 2.852 -6.710 -1.053 1.00 98.12 79 ALA A O 1
ATOM 613 N N . SER A 1 80 ? 4.607 -7.274 -2.327 1.00 98.06 80 SER A N 1
ATOM 614 C CA . SER A 1 80 ? 4.060 -8.563 -2.765 1.00 98.06 80 SER A CA 1
ATOM 615 C C . SER A 1 80 ? 3.815 -9.527 -1.599 1.00 98.06 80 SER A C 1
ATOM 617 O O . SER A 1 80 ? 2.818 -10.243 -1.580 1.00 98.06 80 SER A O 1
ATOM 619 N N . LYS A 1 81 ? 4.703 -9.537 -0.598 1.00 97.81 81 LYS A N 1
ATOM 620 C CA . LYS A 1 81 ? 4.531 -10.361 0.607 1.00 97.81 81 LYS A CA 1
ATOM 621 C C . LYS A 1 81 ? 3.363 -9.891 1.469 1.00 97.81 81 LYS A C 1
ATOM 623 O O . LYS A 1 81 ? 2.621 -10.741 1.939 1.00 97.81 81 LYS A O 1
ATOM 628 N N . LEU A 1 82 ? 3.161 -8.578 1.603 1.00 98.31 82 LEU A N 1
ATOM 629 C CA . LEU A 1 82 ? 2.011 -8.029 2.335 1.00 98.31 82 LEU A CA 1
ATOM 630 C C . LEU A 1 82 ? 0.677 -8.488 1.728 1.00 98.31 82 LEU A C 1
ATOM 632 O O . LEU A 1 82 ? -0.278 -8.735 2.457 1.00 98.31 82 LEU A O 1
ATOM 636 N N . ILE A 1 83 ? 0.606 -8.642 0.400 1.00 98.38 83 ILE A N 1
ATOM 637 C CA . ILE A 1 83 ? -0.576 -9.214 -0.262 1.00 98.38 83 ILE A CA 1
ATOM 638 C C . ILE A 1 83 ? -0.771 -10.664 0.166 1.00 98.38 83 ILE A C 1
ATOM 640 O O . ILE A 1 83 ? -1.872 -1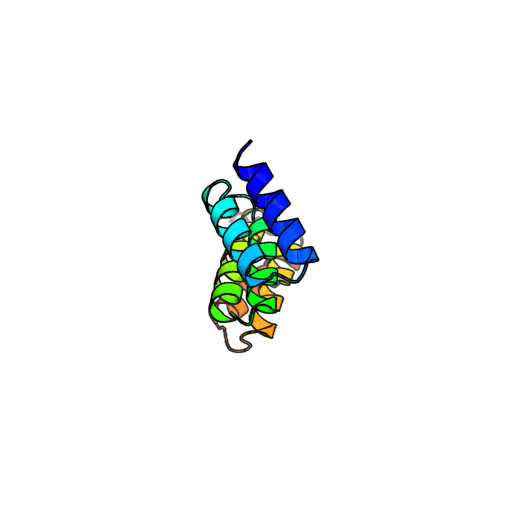1.020 0.556 1.00 98.38 83 ILE A O 1
ATOM 644 N N . LEU A 1 84 ? 0.284 -11.483 0.147 1.00 97.25 84 LEU A N 1
ATOM 645 C CA . LEU A 1 84 ? 0.200 -12.901 0.520 1.00 97.25 84 LEU A CA 1
ATOM 646 C C . LEU A 1 84 ? -0.116 -13.130 2.004 1.00 97.25 84 LEU A C 1
ATOM 648 O O . LEU A 1 84 ? -0.653 -14.176 2.351 1.00 97.25 84 LEU A O 1
ATOM 652 N N . GLU A 1 85 ? 0.193 -12.172 2.878 1.00 97.06 85 GLU A N 1
ATOM 653 C CA . GLU A 1 85 ? -0.252 -12.206 4.277 1.00 97.06 85 GLU A CA 1
ATOM 654 C C . GLU A 1 85 ? -1.768 -11.983 4.414 1.00 97.06 85 GLU A C 1
ATOM 656 O O . GLU A 1 85 ? -2.377 -12.479 5.361 1.00 97.06 85 GLU A O 1
ATOM 661 N N . LEU A 1 86 ? -2.384 -11.249 3.480 1.00 96.19 86 LEU A N 1
ATOM 662 C CA . LEU A 1 86 ? -3.825 -10.975 3.464 1.00 96.19 86 LEU A CA 1
ATOM 663 C C . LEU A 1 86 ? -4.620 -11.995 2.642 1.00 96.19 86 LEU A C 1
ATOM 665 O O . LEU A 1 86 ? -5.709 -12.389 3.052 1.00 96.19 86 LEU A O 1
ATOM 669 N N . ASP A 1 87 ? -4.071 -12.405 1.502 1.00 96.19 87 ASP A N 1
ATOM 670 C CA . ASP A 1 87 ? -4.606 -13.399 0.578 1.00 96.19 87 ASP A CA 1
ATOM 671 C C . ASP A 1 87 ? -3.468 -14.326 0.100 1.00 96.19 87 ASP A C 1
ATOM 673 O O . ASP A 1 87 ? -2.815 -14.068 -0.920 1.00 96.19 87 ASP A O 1
ATOM 677 N N . PRO A 1 88 ? -3.227 -15.440 0.816 1.00 96.25 88 PRO A N 1
ATOM 678 C CA . PRO A 1 88 ? -2.204 -16.418 0.448 1.00 96.25 88 PRO A CA 1
ATOM 679 C C . PRO A 1 88 ? -2.433 -17.083 -0.917 1.00 96.25 88 PRO A C 1
ATOM 681 O O . PRO A 1 88 ? -1.496 -17.644 -1.493 1.00 96.25 88 PRO A O 1
ATOM 684 N N . SER A 1 89 ? -3.670 -17.050 -1.426 1.00 95.56 89 SER A N 1
ATOM 685 C CA . SER A 1 89 ? -4.086 -17.705 -2.669 1.00 95.56 89 SER A CA 1
ATOM 686 C C . SER A 1 89 ? -3.991 -16.803 -3.902 1.00 95.56 89 SER A C 1
ATOM 688 O O . SER A 1 89 ? -4.280 -17.251 -5.013 1.00 95.56 89 SER A O 1
ATOM 690 N N . HIS A 1 90 ? -3.536 -15.557 -3.735 1.00 95.75 90 HIS A N 1
ATOM 691 C CA . HIS A 1 90 ? -3.494 -14.562 -4.798 1.00 95.75 90 HIS A CA 1
ATOM 692 C C . HIS A 1 90 ? -2.498 -14.931 -5.918 1.00 95.75 90 HIS A C 1
ATOM 694 O O . HIS A 1 90 ? -1.339 -14.510 -5.935 1.00 95.75 90 HIS A O 1
ATOM 700 N N . GLN A 1 91 ? -2.958 -15.660 -6.934 1.00 94.56 91 GLN A N 1
ATOM 701 C CA . GLN A 1 91 ? -2.102 -16.203 -7.999 1.00 94.56 91 GLN A CA 1
ATOM 702 C C . GLN A 1 91 ? -1.271 -15.133 -8.725 1.00 94.56 91 GLN A C 1
ATOM 704 O O . GLN A 1 91 ? -0.082 -15.331 -8.980 1.00 94.56 91 GLN A O 1
ATOM 709 N N . GLY A 1 92 ? -1.863 -13.965 -9.004 1.00 93.12 92 GLY A N 1
ATOM 710 C CA . GLY A 1 92 ? -1.174 -12.880 -9.715 1.00 93.12 92 GLY A CA 1
ATOM 711 C C . GLY A 1 92 ? 0.083 -12.371 -8.997 1.00 93.12 92 GLY A C 1
ATOM 712 O O . GLY A 1 92 ? 1.114 -12.153 -9.632 1.00 93.12 92 GLY A O 1
ATOM 713 N N . VAL A 1 93 ? 0.042 -12.242 -7.664 1.00 95.25 93 VAL A N 1
ATOM 714 C CA . VAL A 1 93 ? 1.193 -11.766 -6.892 1.00 95.25 93 VAL A CA 1
ATOM 715 C C . VAL A 1 93 ? 2.228 -12.871 -6.697 1.00 95.25 93 VAL A C 1
ATOM 717 O O . VAL A 1 93 ? 3.420 -12.582 -6.669 1.00 95.25 93 VAL A O 1
ATOM 720 N N . GLN A 1 94 ? 1.811 -14.140 -6.621 1.00 95.69 94 GLN A N 1
ATOM 721 C CA . GLN A 1 94 ? 2.742 -15.272 -6.573 1.00 95.69 94 GLN A CA 1
ATOM 722 C C . GLN A 1 94 ? 3.619 -15.311 -7.834 1.00 95.69 94 GLN A C 1
ATOM 724 O O . GLN A 1 94 ? 4.838 -15.454 -7.730 1.00 95.69 94 GLN A O 1
ATOM 729 N N . GLN A 1 95 ? 3.017 -15.106 -9.012 1.00 95.81 95 GLN A N 1
ATOM 730 C CA . GLN A 1 95 ? 3.754 -15.001 -10.278 1.00 95.81 95 GLN A CA 1
ATOM 731 C C . GLN A 1 95 ? 4.688 -13.784 -10.298 1.00 95.81 95 GLN A C 1
ATOM 733 O O . GLN A 1 95 ? 5.862 -13.910 -10.643 1.00 95.81 95 GLN A O 1
ATOM 738 N N . MET A 1 96 ? 4.204 -12.616 -9.862 1.00 94.50 96 MET A N 1
ATOM 739 C CA . MET A 1 96 ? 5.031 -11.407 -9.764 1.00 94.50 96 MET A CA 1
ATOM 740 C C . MET A 1 96 ? 6.231 -11.601 -8.832 1.00 94.50 96 MET A C 1
ATOM 742 O O . MET A 1 96 ? 7.346 -11.200 -9.153 1.00 94.50 96 MET A O 1
ATOM 746 N N . LEU A 1 97 ? 6.027 -12.233 -7.680 1.00 94.31 97 LEU A N 1
ATOM 747 C CA . LEU A 1 97 ? 7.084 -12.486 -6.712 1.00 94.31 97 LEU A CA 1
ATOM 748 C C . LEU A 1 97 ? 8.158 -13.427 -7.282 1.00 94.31 97 LEU A C 1
ATOM 750 O O . LEU A 1 97 ? 9.346 -13.204 -7.042 1.00 94.31 97 LEU A O 1
ATOM 754 N N . ALA A 1 98 ? 7.757 -14.434 -8.064 1.00 94.19 98 ALA A N 1
ATOM 755 C CA . ALA A 1 98 ? 8.683 -15.311 -8.777 1.00 94.19 98 ALA A CA 1
ATOM 756 C C . ALA A 1 98 ? 9.536 -14.540 -9.805 1.00 94.19 98 ALA A C 1
ATOM 758 O O . ALA A 1 98 ? 10.763 -14.671 -9.783 1.00 94.19 98 ALA A O 1
ATOM 759 N N . ASP A 1 99 ? 8.923 -13.680 -10.631 1.00 93.56 99 ASP A N 1
ATOM 760 C CA . ASP A 1 99 ? 9.639 -12.794 -11.570 1.00 93.56 99 ASP A CA 1
ATOM 761 C C . ASP A 1 99 ? 10.640 -11.885 -10.841 1.00 93.56 99 ASP A C 1
ATOM 763 O O . ASP A 1 99 ? 11.819 -11.805 -11.199 1.00 93.56 99 ASP A O 1
ATOM 767 N N . LEU A 1 100 ? 10.199 -11.242 -9.758 1.00 93.81 100 LEU A N 1
ATOM 768 C CA . LEU A 1 100 ? 11.036 -10.341 -8.971 1.00 93.81 100 LEU A CA 1
ATOM 769 C C . LEU A 1 100 ? 12.249 -11.053 -8.363 1.00 93.81 100 LEU A C 1
ATOM 771 O O . LEU A 1 100 ? 13.342 -10.480 -8.331 1.00 93.81 100 LEU A O 1
ATOM 775 N N . TYR A 1 101 ? 12.088 -12.291 -7.887 1.00 92.75 101 TYR A N 1
ATOM 776 C CA . TYR A 1 101 ? 13.212 -13.082 -7.388 1.00 92.75 101 TYR A CA 1
ATOM 777 C C . TYR A 1 101 ? 14.169 -13.504 -8.500 1.00 92.75 101 TYR A C 1
ATOM 779 O O . TYR A 1 101 ? 15.380 -13.409 -8.290 1.00 92.75 101 TYR A O 1
ATOM 787 N N . ALA A 1 102 ? 13.663 -13.896 -9.674 1.00 91.44 102 ALA A N 1
ATOM 788 C CA . ALA A 1 102 ? 14.506 -14.204 -10.828 1.00 91.44 102 ALA A CA 1
ATOM 789 C C . ALA A 1 102 ? 15.355 -12.985 -11.225 1.00 91.44 102 ALA A C 1
ATOM 791 O O . ALA A 1 102 ? 16.578 -13.084 -11.307 1.00 91.44 102 ALA A O 1
ATOM 792 N N . ARG A 1 103 ? 14.732 -11.804 -11.336 1.00 89.00 103 ARG A N 1
ATOM 793 C CA . ARG A 1 103 ? 15.410 -10.533 -11.653 1.00 89.00 103 ARG A CA 1
ATOM 794 C C . ARG A 1 103 ? 16.431 -10.108 -10.597 1.00 89.00 103 ARG A C 1
ATOM 796 O O . ARG A 1 103 ? 17.434 -9.488 -10.936 1.00 89.00 103 ARG A O 1
ATOM 803 N N . ARG A 1 104 ? 16.188 -10.415 -9.315 1.00 82.88 104 ARG A N 1
ATOM 804 C CA . ARG A 1 104 ? 17.130 -10.126 -8.217 1.00 82.88 104 ARG A CA 1
ATOM 805 C C . ARG A 1 104 ? 18.312 -11.101 -8.193 1.00 82.88 104 ARG A C 1
ATOM 807 O O . ARG A 1 104 ? 19.400 -10.712 -7.783 1.00 82.88 104 ARG A O 1
ATOM 814 N N . GLY A 1 105 ? 18.076 -12.362 -8.558 1.00 76.56 105 GLY A N 1
ATOM 815 C CA . GLY A 1 105 ? 19.065 -13.441 -8.542 1.00 76.56 105 GLY A CA 1
ATOM 816 C C . GLY A 1 105 ? 19.986 -13.468 -9.760 1.00 76.56 105 GLY A C 1
ATOM 817 O O . GLY A 1 105 ? 21.068 -14.041 -9.677 1.00 76.56 105 GLY A O 1
ATOM 818 N N . THR A 1 106 ? 19.605 -12.832 -10.870 1.00 61.62 106 THR A N 1
ATOM 819 C CA . THR A 1 106 ? 20.499 -12.632 -12.012 1.00 61.62 106 THR A CA 1
ATOM 820 C C . THR A 1 106 ? 21.483 -11.491 -11.721 1.00 61.62 106 THR A C 1
ATOM 822 O O . THR A 1 106 ? 21.060 -10.331 -11.725 1.00 61.62 106 THR A O 1
ATOM 825 N N . PRO A 1 107 ? 22.794 -11.743 -11.513 1.00 51.56 107 PRO A N 1
ATOM 826 C CA . PRO A 1 107 ? 23.782 -10.698 -11.756 1.00 51.56 107 PRO A CA 1
ATOM 827 C C . PRO A 1 107 ? 23.638 -10.264 -13.220 1.00 51.56 107 PRO A C 1
ATOM 829 O O . PRO A 1 107 ? 23.350 -11.087 -14.087 1.00 51.56 107 PRO A O 1
ATOM 832 N N . ALA A 1 108 ? 23.771 -8.969 -13.498 1.00 51.12 108 ALA A N 1
ATOM 833 C CA . ALA A 1 108 ? 23.557 -8.370 -14.814 1.00 51.12 108 ALA A CA 1
ATOM 834 C C . ALA A 1 108 ? 24.588 -8.841 -15.870 1.00 51.12 108 ALA A C 1
ATOM 836 O O . ALA A 1 108 ? 25.417 -8.065 -16.333 1.00 51.12 108 ALA A O 1
ATOM 837 N N . THR A 1 109 ? 24.538 -10.107 -16.279 1.00 52.84 109 THR A N 1
ATOM 838 C CA . THR A 1 109 ? 25.350 -10.695 -17.350 1.00 52.84 109 THR A CA 1
ATOM 839 C C . THR A 1 109 ? 24.541 -11.731 -18.119 1.00 52.84 109 THR A C 1
ATOM 841 O O . THR A 1 109 ? 24.816 -12.920 -18.045 1.00 52.84 109 THR A O 1
ATOM 844 N N . THR A 1 110 ? 23.562 -11.280 -18.898 1.00 48.41 110 THR A N 1
ATOM 845 C CA . THR A 1 110 ? 23.073 -12.017 -20.078 1.00 48.41 110 THR A CA 1
ATOM 846 C C . THR A 1 110 ? 22.456 -11.044 -21.083 1.00 48.41 110 THR A C 1
ATOM 848 O O . THR A 1 110 ? 21.310 -11.153 -21.500 1.00 48.41 110 THR A O 1
ATOM 851 N N . LYS A 1 111 ? 23.270 -10.095 -21.562 1.00 48.94 111 LYS A N 1
ATOM 852 C CA . LYS A 1 111 ? 23.192 -9.732 -22.982 1.00 48.94 111 LYS A CA 1
ATOM 853 C C . LYS A 1 111 ? 23.869 -10.856 -23.767 1.00 48.94 111 LYS A C 1
ATOM 855 O O . LYS A 1 111 ? 25.029 -10.731 -24.146 1.00 48.94 111 LYS A O 1
ATOM 860 N N . ALA A 1 112 ? 23.164 -11.961 -23.988 1.00 47.38 112 ALA A N 1
ATOM 861 C CA . ALA A 1 112 ? 23.513 -12.857 -25.080 1.00 47.38 112 ALA A CA 1
ATOM 862 C C . ALA A 1 112 ? 23.009 -12.188 -26.365 1.00 47.38 112 ALA A C 1
ATOM 864 O O . ALA A 1 112 ? 21.840 -12.301 -26.722 1.00 47.38 112 ALA A O 1
ATOM 865 N N . LYS A 1 113 ? 23.878 -11.403 -27.014 1.00 45.56 113 LYS A N 1
ATOM 866 C CA . LYS A 1 113 ? 23.702 -11.093 -28.435 1.00 45.56 113 LYS A CA 1
ATOM 867 C C . LYS A 1 113 ? 23.823 -12.422 -29.194 1.00 45.56 113 LYS A C 1
ATOM 869 O O . LYS A 1 113 ? 24.841 -13.088 -28.988 1.00 45.56 113 LYS A O 1
ATOM 874 N N . PRO A 1 114 ? 22.870 -12.817 -30.053 1.00 55.34 114 PRO A N 1
ATOM 875 C CA . PRO A 1 114 ? 23.194 -13.790 -31.083 1.00 55.34 114 PRO A CA 1
ATOM 876 C C . PRO A 1 114 ? 24.281 -13.168 -31.973 1.00 55.34 114 PRO A C 1
ATOM 878 O O . PRO A 1 114 ? 24.192 -12.001 -32.360 1.00 55.34 114 PRO A O 1
ATOM 881 N N . LYS A 1 115 ? 25.375 -13.909 -32.157 1.00 44.75 115 LYS A N 1
ATOM 882 C CA . LYS A 1 115 ? 26.376 -13.627 -33.183 1.00 44.75 115 LYS A CA 1
ATOM 883 C C . LYS A 1 115 ? 25.783 -14.103 -34.504 1.00 44.75 115 LYS A C 1
ATOM 885 O O . LYS A 1 115 ? 25.622 -15.310 -34.656 1.00 44.75 115 LYS A O 1
ATOM 890 N N .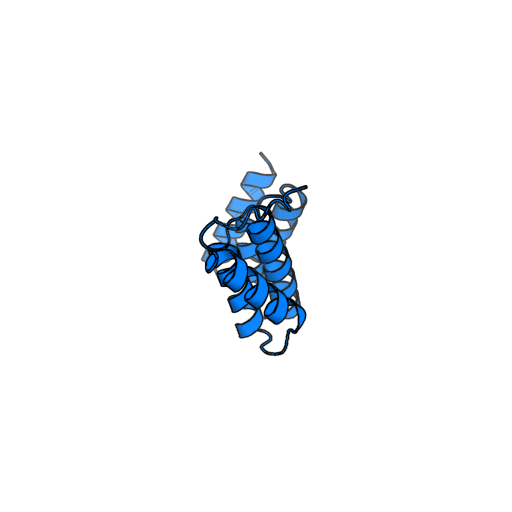 ASP A 1 116 ? 25.531 -13.166 -35.403 1.00 55.44 116 ASP A N 1
ATOM 891 C CA . ASP A 1 116 ? 25.565 -13.387 -36.847 1.00 55.44 116 ASP A CA 1
ATOM 892 C C . ASP A 1 116 ? 26.723 -12.552 -37.409 1.00 55.44 116 ASP A C 1
ATOM 894 O O . ASP A 1 116 ? 26.892 -11.398 -36.935 1.00 55.44 116 ASP A O 1
#

Secondary structure (DSSP, 8-state):
-HHHHHHHHHHHHHHTT-HHHHHHHHHHHHHH-TT-HHHHHHHHHHHHHTT-HHHHHHHHHHHHHHHHHTT-HHHHHHHHHHHHHH-TT-HHHHHHHHHHHHHHHS-S--------